Protein AF-A0A382EN05-F1 (afdb_monomer)

Structure (mmCIF, N/CA/C/O backbone):
data_AF-A0A382EN05-F1
#
_entry.id   AF-A0A382EN05-F1
#
loop_
_atom_site.group_PDB
_atom_site.id
_atom_site.type_symbol
_atom_site.label_atom_id
_atom_site.label_alt_id
_atom_site.label_comp_id
_atom_site.label_asym_id
_atom_site.label_entity_id
_atom_site.label_seq_id
_atom_site.pdbx_PDB_ins_code
_atom_site.Cartn_x
_atom_site.Cartn_y
_atom_site.Cartn_z
_atom_site.occupancy
_atom_site.B_iso_or_equiv
_atom_site.auth_seq_id
_atom_site.auth_comp_id
_atom_site.auth_asym_id
_atom_site.auth_atom_id
_atom_site.pdbx_PDB_model_num
ATOM 1 N N . MET A 1 1 ? 8.528 31.570 -2.174 1.00 37.66 1 MET A N 1
ATOM 2 C CA . MET A 1 1 ? 7.379 30.778 -1.674 1.00 37.66 1 MET A CA 1
ATOM 3 C C . MET A 1 1 ? 7.428 29.333 -2.194 1.00 37.66 1 MET A C 1
ATOM 5 O O . MET A 1 1 ? 6.525 28.909 -2.893 1.00 37.66 1 MET A O 1
ATOM 9 N N . LYS A 1 2 ? 8.495 28.571 -1.909 1.00 38.25 2 LYS A N 1
ATOM 10 C CA . LYS A 1 2 ? 8.615 27.154 -2.336 1.00 38.25 2 LYS A CA 1
ATOM 11 C C . LYS A 1 2 ? 9.137 26.212 -1.243 1.00 38.25 2 LYS A C 1
ATOM 13 O O . LYS A 1 2 ? 9.154 25.011 -1.446 1.00 38.25 2 LYS A O 1
ATOM 18 N N . ILE A 1 3 ? 9.521 26.753 -0.084 1.00 41.62 3 ILE A N 1
ATOM 19 C CA . ILE A 1 3 ? 10.138 25.995 1.019 1.00 41.62 3 ILE A CA 1
ATOM 20 C C . ILE A 1 3 ? 9.084 25.521 2.043 1.00 41.62 3 ILE A C 1
ATOM 22 O O . ILE A 1 3 ? 9.348 24.608 2.815 1.00 41.62 3 ILE A O 1
ATOM 26 N N . LEU A 1 4 ? 7.862 26.074 2.017 1.00 33.34 4 LEU A N 1
ATOM 27 C CA . LEU A 1 4 ? 6.802 25.685 2.958 1.00 33.34 4 LEU A CA 1
ATOM 28 C C . LEU A 1 4 ? 6.141 24.334 2.618 1.00 33.34 4 LEU A C 1
ATOM 30 O O . LEU A 1 4 ? 5.735 23.618 3.525 1.00 33.34 4 LEU A O 1
ATOM 34 N N . TYR A 1 5 ? 6.068 23.956 1.336 1.00 38.28 5 TYR A N 1
ATOM 35 C CA . TYR A 1 5 ? 5.410 22.707 0.922 1.00 38.28 5 TYR A CA 1
ATOM 36 C C . TYR A 1 5 ? 6.234 21.456 1.251 1.00 38.28 5 TYR A C 1
ATOM 38 O O . TYR A 1 5 ? 5.671 20.407 1.553 1.00 38.28 5 TYR A O 1
ATOM 46 N N . THR A 1 6 ? 7.564 21.564 1.269 1.00 36.28 6 THR A N 1
ATOM 47 C CA . THR A 1 6 ? 8.449 20.424 1.542 1.00 36.28 6 THR A CA 1
ATOM 48 C C . THR A 1 6 ? 8.413 19.995 3.010 1.00 36.28 6 THR A C 1
ATOM 50 O O . THR A 1 6 ? 8.592 18.819 3.306 1.00 36.28 6 THR A O 1
ATOM 53 N N . PHE A 1 7 ? 8.123 20.920 3.933 1.00 33.69 7 PHE A N 1
ATOM 54 C CA . PHE A 1 7 ? 7.970 20.597 5.356 1.00 33.69 7 PHE A CA 1
ATOM 55 C C . PHE A 1 7 ? 6.603 19.979 5.686 1.00 33.69 7 PHE A C 1
ATOM 57 O O . PHE A 1 7 ? 6.514 19.155 6.591 1.00 33.69 7 PHE A O 1
ATOM 64 N N . PHE A 1 8 ? 5.551 20.315 4.930 1.00 35.75 8 PHE A N 1
ATOM 65 C CA . PHE A 1 8 ? 4.205 19.778 5.159 1.00 35.75 8 PHE A CA 1
ATOM 66 C C . PHE A 1 8 ? 4.099 18.296 4.752 1.00 35.75 8 PHE A C 1
ATOM 68 O O . PHE A 1 8 ? 3.498 17.498 5.468 1.00 35.75 8 PHE A O 1
ATOM 75 N N . CYS A 1 9 ? 4.790 17.885 3.681 1.00 38.66 9 CYS A N 1
ATOM 76 C CA . CYS A 1 9 ? 4.856 16.476 3.268 1.00 38.66 9 CYS A CA 1
ATOM 77 C C . CYS A 1 9 ? 5.654 15.578 4.231 1.00 38.66 9 CYS A C 1
ATOM 79 O O . CYS A 1 9 ? 5.397 14.379 4.285 1.00 38.66 9 CYS A O 1
ATOM 81 N N . LEU A 1 10 ? 6.599 16.135 4.999 1.00 35.94 10 LEU A N 1
ATOM 82 C CA . LEU A 1 10 ? 7.401 15.383 5.976 1.00 35.94 10 LEU A CA 1
ATOM 83 C C . LEU A 1 10 ? 6.684 15.169 7.322 1.00 35.94 10 LEU A C 1
ATOM 85 O O . LEU A 1 10 ? 7.105 14.315 8.097 1.00 35.94 10 LEU A O 1
A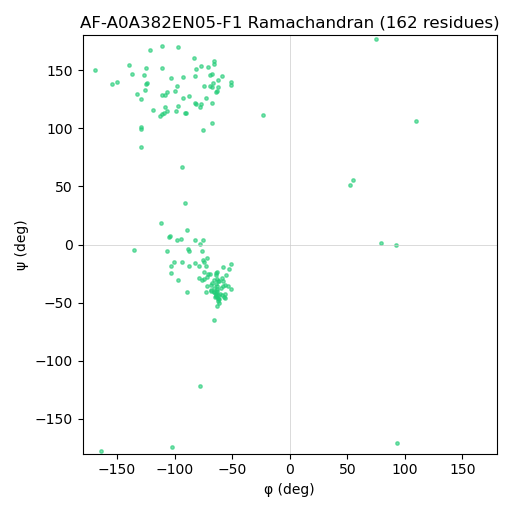TOM 89 N N . LEU A 1 11 ? 5.613 15.920 7.606 1.00 41.81 11 LEU A N 1
ATOM 90 C CA . LEU A 1 11 ? 4.888 15.867 8.884 1.00 41.81 11 LEU A CA 1
ATOM 91 C C . LEU A 1 11 ? 3.560 15.102 8.819 1.00 41.81 11 LEU A C 1
ATOM 93 O O . LEU A 1 11 ? 3.112 14.576 9.840 1.00 41.81 11 LEU A O 1
ATOM 97 N N . LEU A 1 12 ? 2.942 15.007 7.638 1.00 42.91 12 LEU A N 1
ATOM 98 C CA . LEU A 1 12 ? 1.607 14.419 7.484 1.00 42.91 12 LEU A CA 1
ATOM 99 C C . LEU A 1 12 ? 1.537 12.930 7.850 1.00 42.91 12 LEU A C 1
ATOM 101 O O . LEU A 1 12 ? 0.483 12.462 8.260 1.00 42.91 12 LEU A O 1
ATOM 105 N N . VAL A 1 13 ? 2.653 12.199 7.778 1.00 45.72 13 VAL A N 1
ATOM 106 C CA . VAL A 1 13 ? 2.658 10.737 7.957 1.00 45.72 13 VAL A CA 1
ATOM 107 C C . VAL A 1 13 ? 3.211 10.272 9.310 1.00 45.72 13 VAL A C 1
ATOM 109 O O . VAL A 1 13 ? 3.342 9.082 9.570 1.00 45.72 13 VAL A O 1
ATOM 112 N N . SER A 1 14 ? 3.490 11.217 10.210 1.00 40.81 14 SER A N 1
ATOM 113 C CA . SER A 1 14 ? 3.856 10.930 11.604 1.00 40.81 14 SER A CA 1
ATOM 114 C C . SER A 1 14 ? 2.636 10.823 12.535 1.00 40.81 14 SER A C 1
ATOM 116 O O . SER A 1 14 ? 2.814 10.555 13.718 1.00 40.81 14 SER A O 1
ATOM 118 N N . HIS A 1 15 ? 1.414 11.068 12.039 1.00 45.06 15 HIS A N 1
ATOM 119 C CA . HIS A 1 15 ? 0.233 11.317 12.884 1.00 45.06 15 HIS A CA 1
ATOM 120 C C . HIS A 1 15 ? -0.713 10.122 13.070 1.00 45.06 15 HIS A C 1
ATOM 122 O O . HIS A 1 15 ? -1.485 10.138 14.021 1.00 45.06 15 HIS A O 1
ATOM 128 N N . PHE A 1 16 ? -0.618 9.054 12.267 1.00 50.88 16 PHE A N 1
ATOM 129 C CA . PHE A 1 16 ? -1.350 7.808 12.566 1.00 50.88 16 PHE A CA 1
ATOM 130 C C . PHE A 1 16 ? -0.893 7.170 13.884 1.00 50.88 16 PHE A C 1
ATOM 132 O O . PHE A 1 16 ? -1.646 6.450 14.524 1.00 50.88 16 PHE A O 1
ATOM 139 N N . ALA A 1 17 ? 0.333 7.484 14.316 1.00 42.12 17 ALA A N 1
ATOM 140 C CA . ALA A 1 17 ? 0.917 7.004 15.562 1.00 42.12 17 ALA A CA 1
ATOM 141 C C . ALA A 1 17 ? 0.418 7.747 16.817 1.00 42.12 17 ALA A C 1
ATOM 143 O O . ALA A 1 17 ? 0.851 7.416 17.919 1.00 42.12 17 ALA A O 1
ATOM 144 N N . GLN A 1 18 ? -0.480 8.734 16.688 1.00 46.03 18 GLN A N 1
ATOM 145 C CA . GLN A 1 18 ? -1.185 9.297 17.841 1.00 46.03 18 GLN A CA 1
ATOM 146 C C . GLN A 1 18 ? -2.528 8.575 18.018 1.00 46.03 18 GLN A C 1
ATOM 148 O O . GLN A 1 18 ? -3.600 9.143 17.795 1.00 46.03 18 GLN A O 1
ATOM 153 N N . ALA A 1 19 ? -2.394 7.291 18.375 1.00 49.19 19 ALA A N 1
ATOM 154 C CA . ALA A 1 19 ? -3.421 6.326 18.762 1.00 49.19 19 ALA A CA 1
ATOM 155 C C . ALA A 1 19 ? -4.704 6.989 19.296 1.00 49.19 19 ALA A C 1
ATOM 157 O O . ALA A 1 19 ? -4.700 7.624 20.355 1.00 49.19 19 ALA A O 1
ATOM 158 N N . GLY A 1 20 ? -5.791 6.869 18.530 1.00 52.97 20 GLY A N 1
ATOM 159 C CA . GLY A 1 20 ? -7.143 7.254 18.945 1.00 52.97 20 GLY A CA 1
ATOM 160 C C . GLY A 1 20 ? -7.604 8.675 18.606 1.00 52.97 20 GLY A C 1
ATOM 161 O O . GLY A 1 20 ? -8.744 9.020 18.921 1.00 52.97 20 GLY A O 1
ATOM 162 N N . THR A 1 21 ? -6.782 9.508 17.956 1.00 63.00 21 THR A N 1
ATOM 163 C CA . THR A 1 21 ? -7.237 10.831 17.486 1.00 63.00 21 THR A CA 1
ATOM 164 C C . THR A 1 21 ? -7.632 10.766 16.012 1.00 63.00 21 THR A C 1
ATOM 166 O O . THR A 1 21 ? -6.769 10.465 15.187 1.00 63.00 21 THR A O 1
ATOM 169 N N . PRO A 1 22 ? -8.895 11.058 15.645 1.00 77.19 22 PRO A N 1
ATOM 170 C CA . PRO A 1 22 ? -9.278 11.090 14.244 1.00 77.19 22 PRO A CA 1
ATOM 171 C C . PRO A 1 22 ? -8.497 12.182 13.507 1.00 77.19 22 PRO A C 1
ATOM 173 O O . PRO A 1 22 ? -8.266 13.273 14.037 1.00 77.19 22 PRO A O 1
ATOM 176 N N . LEU A 1 23 ? -8.106 11.877 12.274 1.00 82.06 23 LEU A N 1
ATOM 177 C CA . LEU A 1 23 ? -7.580 12.829 11.312 1.00 82.06 23 LEU A CA 1
ATOM 178 C C . LEU A 1 23 ? -8.518 14.035 11.196 1.00 82.06 23 LEU A C 1
ATOM 180 O O . LEU A 1 23 ? -9.743 13.912 11.166 1.00 82.06 23 LEU A O 1
ATOM 184 N N . SER A 1 24 ? -7.935 15.225 11.094 1.00 87.12 24 SER A N 1
ATOM 185 C CA . SER A 1 24 ? -8.692 16.402 10.689 1.00 87.12 24 SER A CA 1
ATOM 186 C C . SER A 1 24 ? -9.164 16.251 9.234 1.00 87.12 24 SER A C 1
ATOM 188 O O . SER A 1 24 ? -8.519 15.548 8.450 1.00 87.12 24 SER A O 1
ATOM 190 N N . PRO A 1 25 ? -10.221 16.965 8.807 1.00 88.88 25 PRO A N 1
ATOM 191 C CA . PRO A 1 25 ? -10.676 16.919 7.416 1.00 88.88 25 PRO A CA 1
ATOM 192 C C . PRO A 1 25 ? -9.569 17.228 6.393 1.00 88.88 25 PRO A C 1
ATOM 194 O O . PRO A 1 25 ? -9.516 16.627 5.323 1.00 88.88 25 PRO A O 1
ATOM 197 N N . GLU A 1 26 ? -8.647 18.138 6.723 1.00 88.00 26 GLU A N 1
ATOM 198 C CA . GLU A 1 26 ? -7.498 18.455 5.865 1.00 88.00 26 GLU A CA 1
ATOM 199 C C . GLU A 1 26 ? -6.505 17.288 5.775 1.00 88.00 26 GLU A C 1
ATOM 201 O O . GLU A 1 26 ? -5.973 17.011 4.699 1.00 88.00 26 GLU A O 1
ATOM 206 N N . GLN A 1 27 ? -6.275 16.585 6.888 1.00 87.50 27 GLN A N 1
ATOM 207 C CA . GLN A 1 27 ? -5.417 15.402 6.923 1.00 87.50 27 GLN A CA 1
ATOM 208 C C . GLN A 1 27 ? -6.038 14.235 6.151 1.00 87.50 27 GLN A C 1
ATOM 210 O O . GLN A 1 27 ? -5.317 13.560 5.421 1.00 87.50 27 GLN A O 1
ATOM 215 N N . GLU A 1 28 ? -7.353 14.024 6.244 1.00 89.94 28 GLU A N 1
ATOM 216 C CA . GLU A 1 28 ? -8.049 12.994 5.462 1.00 89.94 28 GLU A CA 1
ATOM 217 C C . GLU A 1 28 ? -7.949 13.254 3.958 1.00 89.94 28 GLU A C 1
ATOM 219 O O . GLU A 1 28 ? -7.627 12.348 3.191 1.00 89.94 28 GLU A O 1
ATOM 224 N N . VAL A 1 29 ? -8.174 14.498 3.523 1.00 90.81 29 VAL A N 1
ATOM 225 C CA . VAL A 1 29 ? -8.034 14.873 2.109 1.00 90.81 29 VAL A CA 1
ATOM 226 C C . VAL A 1 29 ? -6.600 14.653 1.633 1.00 90.81 29 VAL A C 1
ATOM 228 O O . VAL A 1 29 ? -6.392 14.049 0.581 1.00 90.81 29 VAL A O 1
ATOM 231 N N . ALA A 1 30 ? -5.608 15.097 2.409 1.00 89.06 30 ALA A N 1
ATOM 232 C CA . ALA A 1 30 ? -4.201 14.909 2.067 1.00 89.06 30 ALA A CA 1
ATOM 233 C C . ALA A 1 30 ? -3.810 13.424 2.017 1.00 89.06 30 ALA A C 1
ATOM 235 O O . ALA A 1 30 ? -3.048 13.013 1.140 1.00 89.06 30 ALA A O 1
ATOM 236 N N . TYR A 1 31 ? -4.350 12.614 2.929 1.00 90.38 31 TYR A N 1
ATOM 237 C CA . TYR A 1 31 ? -4.148 11.174 2.936 1.00 90.38 31 TYR A CA 1
ATOM 238 C C . TYR A 1 31 ? -4.718 10.525 1.676 1.00 90.38 31 TYR A C 1
ATOM 240 O O . TYR A 1 31 ? -3.985 9.852 0.954 1.00 90.38 31 TYR A O 1
ATOM 248 N N . LYS A 1 32 ? -5.987 10.792 1.357 1.00 90.88 32 LYS A N 1
ATOM 249 C CA . LYS A 1 32 ? -6.663 10.240 0.175 1.00 90.88 32 LYS A CA 1
ATOM 250 C C . LYS A 1 32 ? -5.939 10.615 -1.117 1.00 90.88 32 LYS A C 1
ATOM 252 O O . LYS A 1 32 ? -5.662 9.742 -1.927 1.00 90.88 32 LYS A O 1
ATOM 257 N N . GLN A 1 33 ? -5.507 11.871 -1.246 1.00 90.81 33 GLN A N 1
ATOM 258 C CA . GLN A 1 33 ? -4.671 12.313 -2.369 1.00 90.81 33 GLN A CA 1
ATOM 259 C C . GLN A 1 33 ? -3.318 11.589 -2.435 1.00 90.81 33 GLN A C 1
ATOM 261 O O . GLN A 1 33 ? -2.755 11.409 -3.512 1.00 90.81 33 GLN A O 1
ATOM 266 N N . SER A 1 34 ? -2.754 11.183 -1.293 1.00 88.25 34 SER A N 1
ATOM 267 C CA . SER A 1 34 ? -1.500 10.423 -1.271 1.00 88.25 34 SER A CA 1
ATOM 268 C C . SER A 1 34 ? -1.658 8.994 -1.792 1.00 88.25 34 SER A C 1
ATOM 270 O O . SER A 1 34 ? -0.689 8.436 -2.304 1.00 88.25 34 SER A O 1
ATOM 272 N N . LEU A 1 35 ? -2.865 8.428 -1.713 1.00 92.06 35 LEU A N 1
ATOM 273 C CA . LEU A 1 35 ? -3.169 7.110 -2.264 1.00 92.06 35 LEU A CA 1
ATOM 274 C C . LEU A 1 35 ? -3.282 7.119 -3.796 1.00 92.06 35 LEU A C 1
ATOM 276 O O . LEU A 1 35 ? -3.203 6.060 -4.405 1.00 92.06 35 LEU A O 1
ATOM 280 N N . ASP A 1 36 ? -3.405 8.295 -4.420 1.00 91.38 36 ASP A N 1
ATOM 281 C CA . ASP A 1 36 ? -3.408 8.454 -5.883 1.00 91.38 36 ASP A CA 1
ATOM 282 C C . ASP A 1 36 ? -1.985 8.494 -6.478 1.00 91.38 36 ASP A C 1
ATOM 284 O O . ASP A 1 36 ? -1.792 8.726 -7.674 1.00 91.38 36 ASP A O 1
ATOM 288 N N . ARG A 1 37 ? -0.948 8.303 -5.649 1.00 90.69 37 ARG A N 1
ATOM 289 C CA . ARG A 1 37 ? 0.440 8.239 -6.119 1.00 90.69 37 ARG A CA 1
ATOM 290 C C . ARG A 1 37 ? 0.647 6.991 -6.986 1.00 90.69 37 ARG A C 1
ATOM 292 O O . ARG A 1 37 ? 0.254 5.907 -6.558 1.00 90.69 37 ARG A O 1
ATOM 299 N N . PRO A 1 38 ? 1.387 7.089 -8.110 1.00 92.94 38 PRO A N 1
ATOM 300 C CA . PRO A 1 38 ? 1.690 5.936 -8.963 1.00 92.94 38 PRO A CA 1
ATOM 301 C C . PRO A 1 38 ? 2.272 4.742 -8.199 1.00 92.94 38 PRO A C 1
ATOM 303 O O . PRO A 1 38 ? 1.880 3.612 -8.446 1.00 92.94 38 PRO A O 1
ATOM 306 N N . ALA A 1 39 ? 3.137 4.997 -7.211 1.00 93.44 39 ALA A N 1
ATOM 307 C CA . ALA A 1 39 ? 3.715 3.953 -6.369 1.00 93.44 39 ALA A CA 1
ATOM 308 C C . ALA A 1 39 ? 2.663 3.104 -5.634 1.00 93.44 39 ALA A C 1
ATOM 310 O O . ALA A 1 39 ? 2.868 1.908 -5.477 1.00 93.44 39 ALA A O 1
ATOM 311 N N . ILE A 1 40 ? 1.545 3.693 -5.196 1.00 94.94 40 ILE A N 1
ATOM 312 C CA . ILE A 1 40 ? 0.489 2.960 -4.485 1.00 94.94 40 ILE A CA 1
ATOM 313 C C . ILE A 1 40 ? -0.293 2.062 -5.441 1.00 94.94 40 ILE A C 1
ATOM 315 O O . ILE A 1 40 ? -0.537 0.903 -5.112 1.00 94.94 40 ILE A O 1
ATOM 319 N N . ASN A 1 41 ? -0.598 2.552 -6.644 1.00 92.94 41 ASN A N 1
ATOM 320 C CA . ASN A 1 41 ? -1.219 1.728 -7.682 1.00 92.94 41 ASN A CA 1
ATOM 321 C C . ASN A 1 41 ? -0.305 0.567 -8.079 1.00 92.94 41 ASN A C 1
ATOM 323 O O . ASN A 1 41 ? -0.757 -0.568 -8.125 1.00 92.94 41 ASN A O 1
ATOM 327 N N . THR A 1 42 ? 0.993 0.819 -8.253 1.00 93.19 42 THR A N 1
ATOM 328 C CA . THR A 1 42 ? 1.964 -0.239 -8.552 1.00 93.19 42 THR A CA 1
ATOM 329 C C . THR A 1 42 ? 2.073 -1.263 -7.425 1.00 93.19 42 THR A C 1
ATOM 331 O O . THR A 1 42 ? 2.222 -2.442 -7.710 1.00 93.19 42 THR A O 1
ATOM 334 N N . ILE A 1 43 ? 1.964 -0.863 -6.152 1.00 94.31 43 ILE A N 1
ATOM 335 C CA . ILE A 1 43 ? 1.891 -1.825 -5.040 1.00 94.31 43 ILE A CA 1
ATOM 336 C C . ILE A 1 43 ? 0.645 -2.703 -5.164 1.00 94.31 43 ILE A C 1
ATOM 338 O O . ILE A 1 43 ? 0.755 -3.917 -5.022 1.00 94.31 43 ILE A O 1
ATOM 342 N N . ARG A 1 44 ? -0.524 -2.109 -5.432 1.00 94.12 44 ARG A N 1
ATOM 343 C CA . ARG A 1 44 ? -1.779 -2.854 -5.588 1.00 94.12 44 ARG A CA 1
ATOM 344 C C . ARG A 1 44 ? -1.709 -3.839 -6.753 1.00 94.12 44 ARG A C 1
ATOM 346 O O . ARG A 1 44 ? -1.961 -5.019 -6.545 1.00 94.12 44 ARG A O 1
ATOM 353 N N . GLU A 1 45 ? -1.285 -3.373 -7.927 1.00 91.44 45 GLU A N 1
ATOM 354 C CA . GLU A 1 45 ? -1.079 -4.202 -9.122 1.00 91.44 45 GLU A CA 1
ATOM 355 C C . GLU A 1 45 ? -0.099 -5.347 -8.845 1.00 91.44 45 GLU A C 1
ATOM 357 O O . GLU A 1 45 ? -0.355 -6.486 -9.222 1.00 91.44 45 GLU A O 1
ATOM 362 N N . TYR A 1 46 ? 0.992 -5.064 -8.128 1.00 90.88 46 TYR A N 1
ATOM 363 C CA . TYR A 1 46 ? 1.977 -6.072 -7.750 1.00 90.88 46 TYR A CA 1
ATOM 364 C C . TYR A 1 46 ? 1.387 -7.141 -6.821 1.00 90.88 46 TYR A C 1
ATOM 366 O O . TYR A 1 46 ? 1.640 -8.328 -7.003 1.00 90.88 46 TYR A O 1
ATOM 374 N N . ILE A 1 47 ? 0.609 -6.740 -5.810 1.00 91.50 47 ILE A N 1
ATOM 375 C CA . ILE A 1 47 ? -0.052 -7.680 -4.893 1.00 91.50 47 ILE A CA 1
ATOM 376 C C . ILE A 1 47 ? -1.105 -8.505 -5.645 1.00 91.50 47 ILE A C 1
ATOM 378 O O . ILE A 1 47 ? -1.207 -9.706 -5.407 1.00 91.50 47 ILE A O 1
ATOM 382 N N . ASP A 1 48 ? -1.870 -7.891 -6.549 1.00 90.81 48 ASP A N 1
ATOM 383 C CA . ASP A 1 48 ? -2.889 -8.589 -7.338 1.00 90.81 48 ASP A CA 1
ATOM 384 C C . ASP A 1 48 ? -2.262 -9.627 -8.267 1.00 90.81 48 ASP A C 1
ATOM 386 O O . ASP A 1 48 ? -2.713 -10.771 -8.293 1.00 90.81 48 ASP A O 1
ATOM 390 N N . ASP A 1 49 ? -1.176 -9.267 -8.957 1.00 88.62 49 ASP A N 1
ATOM 391 C CA . ASP A 1 49 ? -0.414 -10.214 -9.769 1.00 88.62 49 ASP A CA 1
ATOM 392 C C . ASP A 1 49 ? 0.157 -11.354 -8.919 1.00 88.62 49 ASP A C 1
ATOM 394 O O . ASP A 1 49 ? 0.025 -12.524 -9.267 1.00 88.62 49 ASP A O 1
ATOM 398 N N . CYS A 1 50 ? 0.685 -11.032 -7.738 1.00 88.25 50 CYS A N 1
ATOM 399 C CA . CYS A 1 50 ? 1.177 -12.024 -6.790 1.00 88.25 50 CYS A CA 1
ATOM 400 C C . CYS A 1 50 ? 0.144 -13.062 -6.348 1.00 88.25 50 CYS A C 1
ATOM 402 O O . CYS A 1 50 ? 0.507 -14.179 -5.972 1.00 88.25 50 CYS A O 1
ATOM 404 N N . LEU A 1 51 ? -1.124 -12.662 -6.299 1.00 88.25 51 LEU A N 1
ATOM 405 C CA . LEU A 1 51 ? -2.232 -13.505 -5.875 1.00 88.25 51 LEU A CA 1
ATOM 406 C C . LEU A 1 51 ? -2.827 -14.321 -7.033 1.00 88.25 51 LEU A C 1
ATOM 408 O O . LEU A 1 51 ? -3.682 -15.168 -6.768 1.00 88.25 51 LEU A O 1
ATOM 412 N N . ASN A 1 52 ? -2.380 -14.107 -8.277 1.00 84.81 52 ASN A N 1
ATOM 413 C CA . ASN A 1 52 ? -2.764 -14.932 -9.419 1.00 84.81 52 ASN A CA 1
ATOM 414 C C . ASN A 1 52 ? -2.122 -16.327 -9.349 1.00 84.81 52 ASN A C 1
ATOM 416 O O . ASN A 1 52 ? -1.034 -16.514 -8.807 1.00 84.81 52 ASN A O 1
ATOM 420 N N . ASP A 1 53 ? -2.792 -17.316 -9.951 1.00 69.75 53 ASP A N 1
ATOM 421 C CA . ASP A 1 53 ? -2.305 -18.703 -10.015 1.00 69.75 53 ASP A CA 1
ATOM 422 C C . ASP A 1 53 ? -0.989 -18.832 -10.812 1.00 69.75 53 ASP A C 1
ATOM 424 O O . ASP A 1 53 ? -0.166 -19.705 -10.530 1.00 69.75 53 ASP A O 1
ATOM 428 N N . GLU A 1 54 ? -0.781 -17.945 -11.790 1.00 75.81 54 GLU A N 1
ATOM 429 C CA . GLU A 1 54 ? 0.433 -17.829 -12.605 1.00 75.81 54 GLU A CA 1
ATOM 430 C C . GLU A 1 54 ? 0.907 -16.361 -12.585 1.00 75.81 54 GLU A C 1
ATOM 432 O O . GLU A 1 54 ? 0.540 -15.601 -13.481 1.00 75.81 54 GLU A O 1
ATOM 437 N N . PRO A 1 55 ? 1.665 -15.928 -11.557 1.00 71.31 55 PRO A N 1
ATOM 438 C CA . PRO A 1 55 ? 2.109 -14.539 -11.446 1.00 71.31 55 PRO A CA 1
ATOM 439 C C . PRO A 1 55 ? 3.046 -14.181 -12.605 1.00 71.31 55 PRO A C 1
ATOM 441 O O . PRO A 1 55 ? 4.005 -14.909 -12.888 1.00 71.31 55 PRO A O 1
ATOM 444 N N . GLU A 1 56 ? 2.789 -13.056 -13.273 1.00 73.38 56 GLU A N 1
ATOM 445 C CA . GLU A 1 56 ? 3.656 -12.554 -14.344 1.00 73.38 56 GLU A CA 1
ATOM 446 C C . GLU A 1 56 ? 4.946 -11.940 -13.777 1.00 73.38 56 GLU A C 1
ATOM 448 O O . GLU A 1 56 ? 5.979 -11.880 -14.456 1.00 73.38 56 GLU A O 1
ATOM 453 N N . ILE A 1 57 ? 4.908 -11.505 -12.515 1.00 73.50 57 ILE A N 1
ATOM 454 C CA . ILE A 1 57 ? 6.004 -10.838 -11.829 1.00 73.50 57 ILE A CA 1
ATOM 455 C C . ILE A 1 57 ? 6.765 -11.818 -10.923 1.00 73.50 57 ILE A C 1
ATOM 457 O O . ILE A 1 57 ? 6.207 -12.568 -10.125 1.00 73.50 57 ILE A O 1
ATOM 461 N N . GLY A 1 58 ? 8.098 -11.790 -11.042 1.00 74.75 58 GLY A N 1
ATOM 462 C CA . GLY A 1 58 ? 9.022 -12.594 -10.237 1.00 74.75 58 GLY A CA 1
ATOM 463 C C . GLY A 1 58 ? 9.243 -12.038 -8.824 1.00 74.75 58 GLY A C 1
ATOM 464 O O . GLY A 1 58 ? 8.319 -11.896 -8.037 1.00 74.75 58 GLY A O 1
ATOM 465 N N . TYR A 1 59 ? 10.489 -11.738 -8.462 1.00 72.50 59 TYR A N 1
ATOM 466 C CA . TYR A 1 59 ? 10.853 -11.230 -7.131 1.00 72.50 59 TYR A CA 1
ATOM 467 C C . TYR A 1 59 ? 10.335 -9.793 -6.890 1.00 72.50 59 TYR A C 1
ATOM 469 O O . TYR A 1 59 ? 10.338 -9.003 -7.840 1.00 72.50 59 TYR A O 1
ATOM 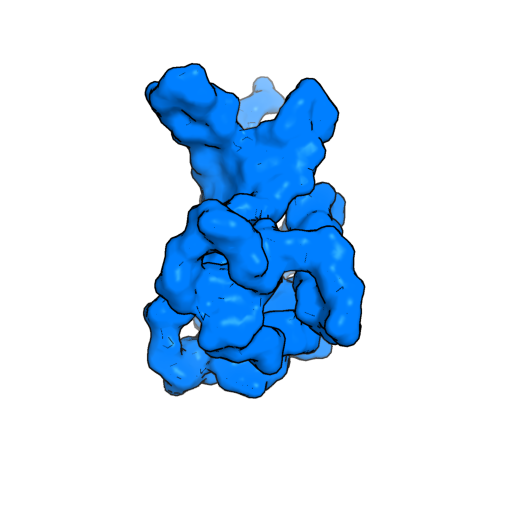477 N N . PRO A 1 60 ? 9.939 -9.399 -5.656 1.00 78.56 60 PRO A N 1
ATOM 478 C CA . PRO A 1 60 ? 9.834 -10.183 -4.411 1.00 78.56 60 PRO A CA 1
ATOM 479 C C . PRO A 1 60 ? 8.647 -11.159 -4.277 1.00 78.56 60 PRO A C 1
ATOM 481 O O . PRO A 1 60 ? 8.515 -11.769 -3.218 1.00 78.56 60 PRO A O 1
ATOM 484 N N . CYS A 1 61 ? 7.790 -11.337 -5.283 1.00 83.50 61 CYS A N 1
ATOM 485 C CA . CYS A 1 61 ? 6.658 -12.257 -5.211 1.00 83.50 61 CYS A CA 1
ATOM 486 C C . CYS A 1 61 ? 7.094 -13.719 -5.102 1.00 83.50 61 CYS A C 1
ATOM 488 O O . CYS A 1 61 ? 6.873 -14.378 -4.083 1.00 83.50 61 CYS A O 1
ATOM 490 N N . GLY A 1 62 ? 7.748 -14.198 -6.158 1.00 78.88 62 GLY A N 1
ATOM 491 C CA . GLY A 1 62 ? 8.313 -15.533 -6.263 1.00 78.88 62 GLY A CA 1
ATOM 492 C C . GLY A 1 62 ? 9.835 -15.522 -6.262 1.00 78.88 62 GLY A C 1
ATOM 493 O O . GLY A 1 62 ? 10.486 -14.478 -6.354 1.00 78.88 62 GLY A O 1
ATOM 494 N N . VAL A 1 63 ? 10.411 -16.715 -6.160 1.00 76.06 63 VAL A N 1
ATOM 495 C CA . VAL A 1 63 ? 11.862 -16.913 -6.186 1.00 76.06 63 VAL A CA 1
ATOM 496 C C . VAL A 1 63 ? 12.366 -16.801 -7.628 1.00 76.06 63 VAL A C 1
ATOM 498 O O . VAL A 1 63 ? 11.971 -17.568 -8.503 1.00 76.06 63 VAL A O 1
ATOM 501 N N . THR A 1 64 ? 13.268 -15.857 -7.877 1.00 73.75 64 THR A N 1
ATOM 502 C CA . THR A 1 64 ? 14.071 -15.770 -9.108 1.00 73.75 64 THR A CA 1
ATOM 503 C C . THR A 1 64 ? 15.452 -16.393 -8.895 1.00 73.75 64 THR A C 1
ATOM 505 O O . THR A 1 64 ? 15.847 -16.679 -7.766 1.00 73.75 64 THR A O 1
ATOM 508 N N . ALA A 1 65 ? 16.221 -16.582 -9.974 1.00 71.44 65 ALA A N 1
ATOM 509 C CA . ALA A 1 65 ? 17.566 -17.170 -9.911 1.00 71.44 65 ALA A CA 1
ATOM 510 C C . ALA A 1 65 ? 18.531 -16.438 -8.952 1.00 71.44 65 ALA A C 1
ATOM 512 O O . ALA A 1 65 ? 19.439 -17.067 -8.415 1.00 71.44 65 ALA A O 1
ATOM 513 N N . ASP A 1 66 ? 18.301 -15.144 -8.717 1.00 70.50 66 ASP A N 1
ATOM 514 C CA . ASP A 1 66 ? 19.137 -14.278 -7.877 1.00 70.50 66 ASP A CA 1
ATOM 515 C C . ASP A 1 66 ? 18.523 -13.994 -6.492 1.00 70.50 66 ASP A C 1
ATOM 517 O O . ASP A 1 66 ? 19.026 -13.154 -5.747 1.00 70.50 66 ASP A O 1
ATOM 521 N N . SER A 1 67 ? 17.413 -14.648 -6.140 1.00 70.44 67 SER A N 1
ATOM 522 C CA . SER A 1 67 ? 16.714 -14.390 -4.877 1.00 70.44 67 SER A CA 1
ATOM 523 C C . SER A 1 67 ? 17.452 -14.978 -3.673 1.00 70.44 67 SER A C 1
ATOM 525 O O . SER A 1 67 ? 17.887 -16.131 -3.688 1.00 70.44 67 SER A O 1
ATOM 527 N N . GLU A 1 68 ? 17.534 -14.207 -2.587 1.00 75.00 68 GLU A N 1
ATOM 528 C CA . GLU A 1 68 ? 17.938 -14.737 -1.284 1.00 75.00 68 GLU A CA 1
ATOM 529 C C . GLU A 1 68 ? 16.860 -15.695 -0.751 1.00 75.00 68 GLU A C 1
ATOM 531 O O . GLU A 1 68 ? 15.663 -15.410 -0.820 1.00 75.00 68 GLU A O 1
ATOM 536 N N . HIS A 1 69 ? 17.277 -16.843 -0.213 1.00 72.50 69 HIS A N 1
ATOM 537 C CA . HIS A 1 69 ? 16.342 -17.847 0.297 1.00 72.50 69 HIS A CA 1
ATOM 538 C C . HIS A 1 69 ? 15.526 -17.311 1.479 1.00 72.50 69 HIS A C 1
ATOM 540 O O . HIS A 1 69 ? 16.083 -16.756 2.428 1.00 72.50 69 HIS A O 1
ATOM 546 N N . GLY A 1 70 ? 14.209 -17.517 1.438 1.00 71.38 70 GLY A N 1
ATOM 547 C CA . GLY A 1 70 ? 13.271 -17.044 2.455 1.00 71.38 70 GLY A CA 1
ATOM 548 C C . GLY A 1 70 ? 12.905 -15.561 2.337 1.00 71.38 70 GLY A C 1
ATOM 549 O O . GLY A 1 70 ? 12.147 -15.064 3.171 1.00 71.38 70 GLY A O 1
ATOM 550 N N . ALA A 1 71 ? 13.423 -14.848 1.332 1.00 74.75 71 ALA A N 1
ATOM 551 C CA . ALA A 1 71 ? 13.154 -13.426 1.140 1.00 74.75 71 ALA A CA 1
ATOM 552 C C . ALA A 1 71 ? 11.896 -13.156 0.299 1.00 74.75 71 ALA A C 1
ATOM 554 O O . ALA A 1 71 ? 11.353 -12.054 0.377 1.00 74.75 71 ALA A O 1
ATOM 555 N N . SER A 1 72 ? 11.402 -14.136 -0.467 1.00 82.38 72 SER A N 1
ATOM 556 C CA . SER A 1 72 ? 10.198 -13.954 -1.289 1.00 82.38 72 SER A CA 1
ATOM 557 C C . SER A 1 72 ? 8.904 -14.020 -0.468 1.00 82.38 72 SER A C 1
ATOM 559 O O . SER A 1 72 ? 8.829 -14.681 0.572 1.00 82.38 72 SER A O 1
ATOM 561 N N . ILE A 1 73 ? 7.852 -13.358 -0.949 1.00 83.25 73 ILE A N 1
ATOM 562 C CA . ILE A 1 73 ? 6.525 -13.383 -0.321 1.00 83.25 73 ILE A CA 1
ATOM 563 C C . ILE A 1 73 ? 5.953 -14.807 -0.333 1.00 83.25 73 ILE A C 1
ATOM 565 O O . ILE A 1 73 ? 5.386 -15.246 0.669 1.00 83.25 73 ILE A O 1
ATOM 569 N N . GLN A 1 74 ? 6.143 -15.554 -1.425 1.00 82.12 74 GLN A N 1
ATOM 570 C CA . GLN A 1 74 ? 5.719 -16.954 -1.528 1.00 82.12 74 GLN A CA 1
ATOM 571 C C . GLN A 1 74 ? 6.329 -17.829 -0.424 1.00 82.12 74 GLN A C 1
ATOM 573 O O . GLN A 1 74 ? 5.601 -18.579 0.225 1.00 82.12 74 GLN A O 1
ATOM 578 N N . GLU A 1 75 ? 7.632 -17.699 -0.154 1.00 82.44 75 GLU A N 1
ATOM 579 C CA . GLU A 1 75 ? 8.300 -18.448 0.922 1.00 82.44 75 GLU A CA 1
ATOM 580 C C . GLU A 1 75 ? 7.821 -18.019 2.317 1.00 82.44 75 GLU A C 1
ATOM 582 O O . GLU A 1 75 ? 7.734 -18.839 3.231 1.00 82.44 75 GLU A O 1
ATOM 587 N N . GLN A 1 76 ? 7.480 -16.740 2.492 1.00 79.94 76 GLN A N 1
ATOM 588 C CA . GLN A 1 76 ? 6.978 -16.210 3.761 1.00 79.94 76 GLN A CA 1
ATOM 589 C C . GLN A 1 76 ? 5.495 -16.527 4.010 1.00 79.94 76 GLN A C 1
ATOM 591 O O . GLN A 1 76 ? 5.052 -16.446 5.162 1.00 79.94 76 GLN A O 1
ATOM 596 N N . GLY A 1 77 ? 4.741 -16.874 2.968 1.00 86.19 77 GLY A N 1
ATOM 597 C CA . GLY A 1 77 ? 3.311 -17.165 2.997 1.00 86.19 77 GLY A CA 1
ATOM 598 C C . GLY A 1 77 ? 2.489 -16.078 2.307 1.00 86.19 77 GLY A C 1
ATOM 599 O O . GLY A 1 77 ? 2.254 -15.013 2.876 1.00 86.19 77 GLY A O 1
ATOM 600 N N . ILE A 1 78 ? 1.986 -16.394 1.111 1.00 86.25 78 ILE A N 1
ATOM 601 C CA . ILE A 1 78 ? 1.195 -15.483 0.267 1.00 86.25 78 ILE A CA 1
ATOM 602 C C . ILE A 1 78 ? -0.082 -14.971 0.951 1.00 86.25 78 ILE A C 1
ATOM 604 O O . ILE A 1 78 ? -0.510 -13.841 0.733 1.00 86.25 78 ILE A O 1
ATOM 608 N N . ASP A 1 79 ? -0.651 -15.762 1.864 1.00 86.56 79 ASP A N 1
ATOM 609 C CA . ASP A 1 79 ? -1.841 -15.393 2.635 1.00 86.56 79 ASP A CA 1
ATOM 610 C C . ASP A 1 79 ? -1.650 -14.104 3.455 1.00 86.56 79 ASP A C 1
ATOM 612 O O . ASP A 1 79 ? -2.629 -13.476 3.850 1.00 86.56 79 ASP A O 1
ATOM 616 N N . LYS A 1 80 ? -0.399 -13.693 3.707 1.00 88.88 80 LYS A N 1
ATOM 617 C CA . LYS A 1 80 ? -0.066 -12.487 4.474 1.00 88.88 80 LYS A CA 1
ATOM 618 C C . LYS A 1 80 ? -0.344 -11.179 3.735 1.00 88.88 80 LYS A C 1
ATOM 620 O O . LYS A 1 80 ? -0.394 -10.146 4.392 1.00 88.88 80 LYS A O 1
ATOM 625 N N . ILE A 1 81 ? -0.491 -11.218 2.410 1.00 89.62 81 ILE A N 1
ATOM 626 C CA . ILE A 1 81 ? -0.717 -10.033 1.567 1.00 89.62 81 ILE A CA 1
ATOM 627 C C . ILE A 1 81 ? -2.119 -10.010 0.944 1.00 89.62 81 ILE A C 1
ATOM 629 O O . ILE A 1 81 ? -2.356 -9.332 -0.052 1.00 89.62 81 ILE A O 1
ATOM 633 N N . ARG A 1 82 ? -3.055 -10.784 1.505 1.00 89.19 82 ARG A N 1
ATOM 634 C CA . ARG A 1 82 ? -4.457 -10.781 1.078 1.00 89.19 82 ARG A CA 1
ATOM 635 C C . ARG A 1 82 ? -5.231 -9.627 1.704 1.00 89.19 82 ARG A C 1
ATOM 637 O O . ARG A 1 82 ? -4.962 -9.239 2.837 1.00 89.19 82 ARG A O 1
ATOM 644 N N . GLY A 1 83 ? -6.249 -9.177 0.975 1.00 91.44 83 GLY A N 1
ATOM 645 C CA . GLY A 1 83 ? -7.133 -8.092 1.390 1.00 91.44 83 GLY A CA 1
ATOM 646 C C . GLY A 1 83 ? -6.677 -6.734 0.872 1.00 91.44 83 GLY A C 1
ATOM 647 O O . GLY A 1 83 ? -5.780 -6.635 0.020 1.00 91.44 83 GLY A O 1
ATOM 648 N N . GLN A 1 84 ? -7.329 -5.691 1.372 1.00 94.75 84 GLN A N 1
ATOM 649 C CA . GLN A 1 84 ? -6.906 -4.326 1.117 1.00 94.75 84 GLN A CA 1
ATOM 650 C C . GLN A 1 84 ? -5.803 -3.936 2.103 1.00 94.75 84 GLN A C 1
ATOM 652 O O . GLN A 1 84 ? -5.626 -4.549 3.160 1.00 94.75 84 GLN A O 1
ATOM 657 N N . PHE A 1 85 ? -5.046 -2.898 1.772 1.00 95.19 85 PHE A N 1
ATOM 658 C CA . PHE A 1 85 ? -4.050 -2.343 2.676 1.00 95.19 85 PHE A CA 1
ATOM 659 C C . PHE A 1 85 ? -4.231 -0.844 2.877 1.00 95.19 85 PHE A C 1
ATOM 661 O O . PHE A 1 85 ? -4.583 -0.099 1.965 1.00 95.19 85 PHE A O 1
ATOM 668 N N . MET A 1 86 ? -3.919 -0.387 4.084 1.00 95.12 86 MET A N 1
ATOM 669 C CA . MET A 1 86 ? -3.775 1.023 4.417 1.00 95.12 86 MET A CA 1
ATOM 670 C C . MET A 1 86 ? -2.294 1.401 4.376 1.00 95.12 86 MET A C 1
A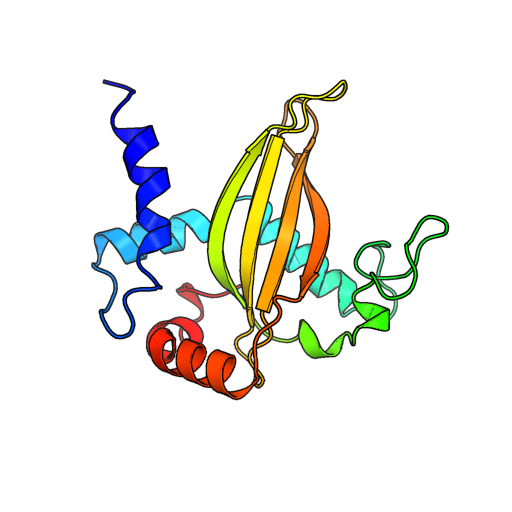TOM 672 O O . MET A 1 86 ? -1.436 0.687 4.904 1.00 95.12 86 MET A O 1
ATOM 676 N N . VAL A 1 87 ? -1.973 2.553 3.787 1.00 94.69 87 VAL A N 1
ATOM 677 C CA . VAL A 1 87 ? -0.615 3.110 3.832 1.00 94.69 87 VAL A CA 1
ATOM 678 C C . VAL A 1 87 ? -0.424 3.850 5.150 1.00 94.69 87 VAL A C 1
ATOM 680 O O . VAL A 1 87 ? -1.150 4.795 5.439 1.00 94.69 87 VAL A O 1
ATOM 683 N N . LEU A 1 88 ? 0.569 3.452 5.938 1.00 89.94 8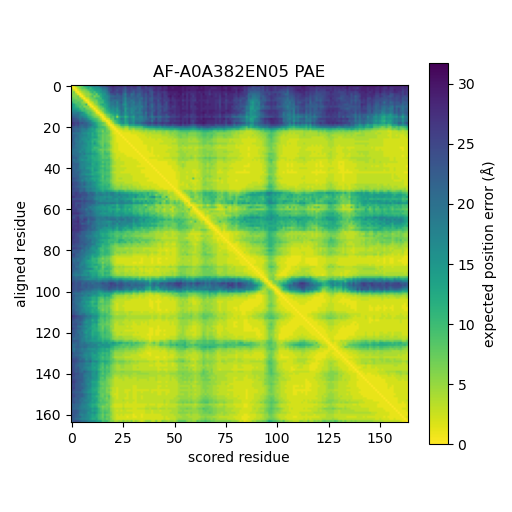8 LEU A N 1
ATOM 684 C CA . LEU A 1 88 ? 0.881 4.059 7.232 1.00 89.94 88 LEU A CA 1
ATOM 685 C C . LEU A 1 88 ? 1.989 5.091 7.160 1.00 89.94 88 LEU A C 1
ATOM 687 O O . LEU A 1 88 ? 2.020 5.996 7.989 1.00 89.94 88 LEU A O 1
ATOM 691 N N . ARG A 1 89 ? 2.945 4.927 6.237 1.00 87.06 89 ARG A N 1
ATOM 692 C CA . ARG A 1 89 ? 4.117 5.802 6.144 1.00 87.06 89 ARG A CA 1
ATOM 693 C C . ARG A 1 89 ? 4.703 5.852 4.744 1.00 87.06 89 ARG A C 1
ATOM 695 O O . ARG A 1 89 ? 4.911 4.809 4.143 1.00 87.06 89 ARG A O 1
ATOM 702 N N . PHE A 1 90 ? 5.090 7.050 4.310 1.00 86.88 90 PHE A N 1
ATOM 703 C CA . PHE A 1 90 ? 6.055 7.254 3.229 1.00 86.88 90 PHE A CA 1
ATOM 704 C C . PHE A 1 90 ? 7.364 7.776 3.823 1.00 86.88 90 PHE A C 1
ATOM 706 O O . PHE A 1 90 ? 7.359 8.752 4.579 1.00 86.88 90 PHE A O 1
ATOM 713 N N . ALA A 1 91 ? 8.484 7.140 3.497 1.00 89.06 91 ALA A N 1
ATOM 714 C CA . ALA A 1 91 ? 9.812 7.596 3.880 1.00 89.06 91 ALA A CA 1
ATOM 715 C C . ALA A 1 91 ? 10.721 7.641 2.639 1.00 89.06 91 ALA A C 1
ATOM 717 O O . ALA A 1 91 ? 11.236 6.596 2.237 1.00 89.06 91 ALA A O 1
ATOM 718 N N . PRO A 1 92 ? 10.924 8.828 2.036 1.00 89.31 92 PRO A N 1
ATOM 719 C CA . PRO A 1 92 ? 11.762 8.959 0.853 1.00 89.31 92 PRO A CA 1
ATOM 720 C C . PRO A 1 92 ? 13.230 8.693 1.186 1.00 89.31 92 PRO A C 1
ATOM 722 O O . PRO A 1 92 ? 13.710 9.047 2.270 1.00 89.31 92 PRO A O 1
ATOM 725 N N . PHE A 1 93 ? 13.958 8.116 0.236 1.00 85.75 93 PHE A N 1
ATOM 726 C CA . PHE A 1 93 ? 15.399 7.913 0.318 1.00 85.75 93 PHE A CA 1
ATOM 727 C C . PHE A 1 93 ? 16.077 8.186 -1.025 1.00 85.75 93 PHE A C 1
ATOM 729 O O . PHE A 1 93 ? 15.484 8.006 -2.083 1.00 85.75 93 PHE A O 1
ATOM 736 N N . ASP A 1 94 ? 17.355 8.555 -0.958 1.00 83.56 94 ASP A N 1
ATOM 737 C CA . ASP A 1 94 ? 18.248 8.651 -2.111 1.00 83.56 94 ASP A CA 1
ATOM 738 C C . ASP A 1 94 ? 19.534 7.878 -1.795 1.00 83.56 94 ASP A C 1
ATOM 740 O O . ASP A 1 94 ? 20.195 8.140 -0.778 1.00 83.56 94 ASP A O 1
ATOM 744 N N . SER A 1 95 ? 19.924 6.922 -2.644 1.00 73.81 95 SER A N 1
ATOM 745 C CA . SER A 1 95 ? 21.212 6.245 -2.490 1.00 73.81 95 SER A CA 1
ATOM 746 C C . SER A 1 95 ? 22.353 7.183 -2.888 1.00 73.81 95 SER A C 1
ATOM 748 O O . SER A 1 95 ? 22.406 7.733 -3.983 1.00 73.81 95 SER A O 1
ATOM 750 N N . LYS A 1 96 ? 23.317 7.356 -1.977 1.00 62.28 96 LYS A N 1
ATOM 751 C CA . LYS A 1 96 ? 24.499 8.214 -2.181 1.00 62.28 96 LYS A CA 1
ATOM 752 C C . LYS A 1 96 ? 25.695 7.491 -2.828 1.00 62.28 96 LYS A C 1
ATOM 754 O O . LYS A 1 96 ? 26.809 8.001 -2.752 1.00 62.28 96 LYS A O 1
ATOM 759 N N . ARG A 1 97 ? 25.504 6.283 -3.372 1.00 55.59 97 ARG A N 1
ATOM 760 C CA . ARG A 1 97 ? 26.570 5.470 -4.001 1.00 55.59 97 ARG A CA 1
ATOM 761 C C . ARG A 1 97 ? 26.496 5.540 -5.533 1.00 55.59 97 ARG A C 1
ATOM 763 O O . ARG A 1 97 ? 25.694 6.298 -6.062 1.00 55.59 97 ARG A O 1
ATOM 770 N N . ASP A 1 98 ? 27.334 4.754 -6.213 1.00 49.19 98 ASP A N 1
ATOM 771 C CA . ASP A 1 98 ? 27.629 4.781 -7.661 1.00 49.19 98 ASP A CA 1
ATOM 772 C C . ASP A 1 98 ? 26.410 4.746 -8.606 1.00 49.19 98 ASP A C 1
ATOM 774 O O . ASP A 1 98 ? 26.520 5.129 -9.768 1.00 49.19 98 ASP A O 1
ATOM 778 N N . LEU A 1 99 ? 25.237 4.350 -8.108 1.00 59.34 99 LEU A N 1
ATOM 779 C CA . LEU A 1 99 ? 23.945 4.556 -8.754 1.00 59.34 99 LEU A CA 1
ATOM 780 C C . LEU A 1 99 ? 23.090 5.420 -7.821 1.00 59.34 99 LEU A C 1
ATOM 782 O O . LEU A 1 99 ? 22.777 4.996 -6.704 1.00 59.34 99 LEU A O 1
ATOM 786 N N . VAL A 1 100 ? 22.732 6.631 -8.262 1.00 63.53 100 VAL A N 1
ATOM 787 C CA . VAL A 1 100 ? 21.752 7.478 -7.567 1.00 63.53 100 VAL A CA 1
ATOM 788 C C . VAL A 1 100 ? 20.374 6.900 -7.860 1.00 63.53 100 VAL A C 1
ATOM 790 O O . VAL A 1 100 ? 19.811 7.114 -8.930 1.00 63.53 100 VAL A O 1
ATOM 793 N N . VAL A 1 101 ? 19.863 6.124 -6.915 1.00 75.19 101 VAL A N 1
ATOM 794 C CA . VAL A 1 101 ? 18.538 5.519 -6.943 1.00 75.19 101 VAL A CA 1
ATOM 795 C C . VAL A 1 101 ? 17.721 6.218 -5.868 1.00 75.19 101 VAL A C 1
ATOM 797 O O . VAL A 1 101 ? 18.024 6.122 -4.677 1.00 75.19 101 VAL A O 1
ATOM 800 N N . GLY A 1 102 ? 16.723 6.972 -6.317 1.00 85.94 102 GLY A N 1
ATOM 801 C CA . GLY A 1 102 ? 15.724 7.591 -5.456 1.00 85.94 102 GLY A CA 1
ATOM 802 C C . GLY A 1 102 ? 14.509 6.682 -5.323 1.00 85.94 102 GLY A C 1
ATOM 803 O O . GLY A 1 102 ? 14.114 6.015 -6.285 1.00 85.94 102 GLY A O 1
ATOM 804 N N . GLY A 1 103 ? 13.908 6.662 -4.142 1.00 91.38 103 GLY A N 1
ATOM 805 C CA . GLY A 1 103 ? 12.775 5.797 -3.853 1.00 91.38 103 GLY A CA 1
ATOM 806 C C . GLY A 1 103 ? 12.011 6.195 -2.602 1.00 91.38 103 GLY A C 1
ATOM 807 O O . GLY A 1 103 ? 12.339 7.173 -1.932 1.00 91.38 103 GLY A O 1
ATOM 808 N N . ASP A 1 104 ? 10.996 5.402 -2.286 1.00 92.56 104 ASP A N 1
ATOM 809 C CA . ASP A 1 104 ? 10.225 5.483 -1.055 1.00 92.56 104 ASP A CA 1
ATOM 810 C C . ASP A 1 104 ? 10.235 4.127 -0.345 1.00 92.56 104 ASP A C 1
ATOM 812 O O . ASP A 1 104 ? 10.061 3.073 -0.957 1.00 92.56 104 ASP A O 1
ATOM 816 N N . LEU A 1 105 ? 10.401 4.164 0.975 1.00 92.81 105 LEU A N 1
ATOM 817 C CA . LEU A 1 105 ? 10.010 3.075 1.859 1.00 92.81 105 LEU A CA 1
ATOM 818 C C . LEU A 1 105 ? 8.565 3.331 2.287 1.00 92.81 105 LEU A C 1
ATOM 820 O O . LEU A 1 105 ? 8.282 4.317 2.978 1.00 92.81 105 LEU A O 1
ATOM 824 N N . ILE A 1 106 ? 7.656 2.465 1.853 1.00 94.81 106 ILE A N 1
ATOM 825 C CA . ILE A 1 106 ? 6.218 2.600 2.077 1.00 94.81 106 ILE A CA 1
ATOM 826 C C . ILE A 1 106 ? 5.784 1.538 3.077 1.00 94.81 106 ILE A C 1
ATOM 828 O O . ILE A 1 106 ? 5.843 0.348 2.791 1.00 94.81 106 ILE A O 1
ATOM 832 N N . MET A 1 107 ? 5.367 1.958 4.267 1.00 95.25 107 MET A N 1
ATOM 833 C CA . MET A 1 107 ? 4.844 1.037 5.272 1.00 95.25 107 MET A CA 1
ATOM 834 C C . MET A 1 107 ? 3.347 0.854 5.061 1.00 95.25 107 MET A C 1
ATOM 836 O O . MET A 1 107 ? 2.619 1.846 5.020 1.00 95.25 107 MET A O 1
ATOM 840 N N . VAL A 1 108 ? 2.900 -0.394 4.971 1.00 95.44 108 VAL A N 1
ATOM 841 C CA . VAL A 1 108 ? 1.493 -0.765 4.796 1.00 95.44 108 VAL A CA 1
ATOM 842 C C . VAL A 1 108 ? 1.045 -1.733 5.887 1.00 95.44 108 VAL A C 1
ATOM 844 O O . VAL A 1 108 ? 1.861 -2.490 6.420 1.00 95.44 108 VAL A O 1
ATOM 847 N N . ILE A 1 109 ? -0.246 -1.705 6.205 1.00 94.88 109 ILE A N 1
ATOM 848 C CA . ILE A 1 109 ? -0.934 -2.678 7.061 1.00 94.88 109 ILE A CA 1
ATOM 849 C C . ILE A 1 109 ? -2.134 -3.239 6.299 1.00 94.88 109 ILE A C 1
ATOM 851 O O . ILE A 1 109 ? -2.883 -2.477 5.691 1.00 94.88 109 ILE A O 1
ATOM 855 N N . PHE A 1 110 ? -2.297 -4.558 6.307 1.00 95.31 110 PHE A N 1
ATOM 856 C CA . PHE A 1 110 ? -3.433 -5.226 5.673 1.00 95.31 110 PHE A CA 1
ATOM 857 C C . PHE A 1 110 ? -4.663 -5.205 6.582 1.00 95.31 110 PHE A C 1
ATOM 859 O O . PHE A 1 110 ? -4.534 -5.310 7.800 1.00 95.31 110 PHE A O 1
ATOM 866 N N . ASP A 1 111 ? -5.844 -5.094 5.981 1.00 93.50 111 ASP A N 1
ATOM 867 C CA . ASP A 1 111 ? -7.154 -4.992 6.641 1.00 93.50 111 ASP A CA 1
ATOM 868 C C . ASP A 1 111 ? -7.643 -6.298 7.294 1.00 93.50 111 ASP A C 1
ATOM 870 O O . ASP A 1 111 ? -8.598 -6.303 8.071 1.00 93.50 111 ASP A O 1
ATOM 874 N N . THR A 1 112 ? -6.980 -7.415 6.998 1.00 92.25 112 THR A N 1
ATOM 875 C CA . THR A 1 112 ? -7.418 -8.749 7.401 1.00 92.25 112 THR A CA 1
ATOM 876 C C . THR A 1 112 ? -6.542 -9.292 8.538 1.0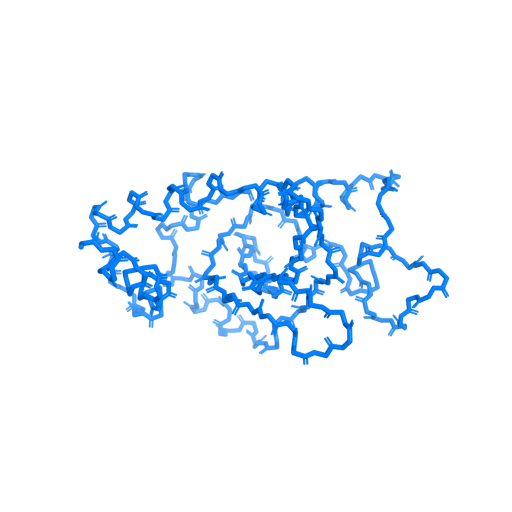0 92.25 112 THR A C 1
ATOM 878 O O . THR A 1 112 ? -5.310 -9.288 8.419 1.00 92.25 112 THR A O 1
ATOM 881 N N . PRO A 1 113 ? -7.126 -9.825 9.636 1.00 91.38 113 PRO A N 1
ATOM 882 C CA . PRO A 1 113 ? -6.371 -10.487 10.695 1.00 91.38 113 PRO A CA 1
ATOM 883 C C . PRO A 1 113 ? -5.413 -11.562 10.149 1.00 91.38 113 PRO A C 1
ATOM 885 O O . PRO A 1 113 ? -5.810 -12.364 9.303 1.00 91.38 113 PRO A O 1
ATOM 888 N N . PRO A 1 114 ? -4.165 -11.642 10.646 1.00 93.31 114 PRO A N 1
ATOM 889 C CA . PRO A 1 114 ? -3.619 -10.953 11.819 1.00 93.31 114 PRO A CA 1
ATOM 890 C C . PRO A 1 114 ? -2.963 -9.589 11.504 1.00 93.31 114 PRO A C 1
ATOM 892 O O . PRO A 1 114 ? -1.946 -9.251 12.112 1.00 93.31 114 PRO A O 1
ATOM 895 N N . TYR A 1 115 ? -3.503 -8.829 10.545 1.00 93.50 115 TYR A N 1
ATOM 896 C CA . TYR A 1 115 ? -3.110 -7.456 10.200 1.00 93.50 115 TYR A CA 1
ATOM 897 C C . TYR A 1 115 ? -1.622 -7.340 9.885 1.00 93.50 115 TYR A C 1
ATOM 899 O O . TYR A 1 115 ? -0.858 -6.632 10.544 1.00 93.50 115 TYR A O 1
ATOM 907 N N . TRP A 1 116 ? -1.165 -8.146 8.926 1.00 94.44 116 TRP A N 1
ATOM 908 C CA . TRP A 1 116 ? 0.240 -8.155 8.543 1.00 94.44 116 TRP A CA 1
ATOM 909 C C . TRP A 1 116 ? 0.698 -6.778 8.078 1.00 94.44 116 TRP A C 1
ATOM 911 O O . TRP A 1 116 ? -0.047 -6.019 7.463 1.00 94.44 116 TRP A O 1
ATOM 921 N N . MET A 1 117 ? 1.952 -6.474 8.392 1.00 93.69 117 MET A N 1
ATOM 922 C CA . MET A 1 117 ? 2.573 -5.204 8.072 1.00 93.69 117 MET A CA 1
ATOM 923 C C . MET A 1 117 ? 3.836 -5.439 7.276 1.00 93.69 117 MET A C 1
ATOM 925 O O . MET A 1 117 ? 4.633 -6.323 7.602 1.00 93.69 117 MET A O 1
ATOM 929 N N . PHE A 1 118 ? 4.037 -4.597 6.273 1.00 93.06 118 PHE A N 1
ATOM 930 C CA . PHE A 1 118 ? 5.199 -4.674 5.411 1.00 93.06 118 PHE A CA 1
ATOM 931 C C . PHE A 1 118 ? 5.764 -3.290 5.142 1.00 93.06 118 PHE A C 1
ATOM 933 O O . PHE A 1 118 ? 5.039 -2.301 5.067 1.00 93.06 118 PHE A O 1
ATOM 940 N N . THR A 1 119 ? 7.081 -3.231 4.998 1.00 94.31 119 THR A N 1
ATOM 941 C CA . THR A 1 119 ? 7.764 -2.108 4.367 1.00 94.31 119 THR A CA 1
ATOM 942 C C . THR A 1 119 ? 8.056 -2.496 2.928 1.00 94.31 119 THR A C 1
ATOM 944 O O . THR A 1 119 ? 8.821 -3.425 2.668 1.00 94.31 119 THR A O 1
ATOM 947 N N . VAL A 1 120 ? 7.435 -1.782 2.002 1.00 93.50 120 VAL A N 1
ATOM 948 C CA . VAL A 1 120 ? 7.639 -1.929 0.568 1.00 93.50 120 VAL A CA 1
ATOM 949 C C . VAL A 1 120 ? 8.722 -0.956 0.126 1.00 93.50 120 VAL A C 1
ATOM 951 O O . VAL A 1 120 ? 8.619 0.246 0.371 1.00 93.50 120 VAL A O 1
ATOM 954 N N . THR A 1 121 ? 9.750 -1.466 -0.541 1.00 92.81 121 THR A N 1
ATOM 955 C CA . THR A 1 121 ? 10.779 -0.634 -1.167 1.00 92.81 121 THR A CA 1
ATOM 956 C C . THR A 1 121 ? 10.369 -0.348 -2.603 1.00 92.81 121 THR A C 1
ATOM 958 O O . THR A 1 121 ? 10.343 -1.262 -3.428 1.00 92.81 121 THR A O 1
ATOM 961 N N . VAL A 1 122 ? 10.075 0.916 -2.906 1.00 93.19 122 VAL A N 1
ATOM 962 C CA . VAL A 1 122 ? 9.760 1.384 -4.260 1.00 93.19 122 VAL A CA 1
ATOM 963 C C . VAL A 1 122 ? 10.893 2.266 -4.753 1.00 93.19 122 VAL A C 1
ATOM 965 O O . VAL A 1 122 ? 11.277 3.211 -4.070 1.00 93.19 122 VAL A O 1
ATOM 968 N N . VAL A 1 123 ? 11.419 1.987 -5.941 1.00 92.38 123 VAL A N 1
ATOM 969 C CA . VAL A 1 123 ? 12.389 2.859 -6.615 1.00 92.38 123 VAL A CA 1
ATOM 970 C C . VAL A 1 123 ? 11.776 3.492 -7.847 1.00 92.38 123 VAL A C 1
ATOM 972 O O . VAL A 1 123 ? 10.892 2.914 -8.471 1.00 92.38 123 VAL A O 1
ATOM 975 N N . TYR A 1 124 ? 12.263 4.670 -8.218 1.00 91.50 124 TYR A N 1
ATOM 976 C CA . TYR A 1 124 ? 11.789 5.379 -9.399 1.00 91.50 124 TYR A CA 1
ATOM 977 C C . TYR A 1 124 ? 12.829 5.303 -10.518 1.00 91.50 124 TYR A C 1
ATOM 979 O O . TYR A 1 124 ? 13.928 5.843 -10.384 1.00 91.50 124 TYR A O 1
ATOM 987 N N . GLN A 1 125 ? 12.487 4.638 -11.624 1.00 85.44 125 GLN A N 1
ATOM 988 C CA . GLN A 1 125 ? 13.381 4.450 -12.767 1.00 85.44 125 GLN A CA 1
ATOM 989 C C . GLN A 1 125 ? 13.032 5.385 -13.935 1.00 85.44 125 GLN A C 1
ATOM 991 O O . GLN A 1 125 ? 11.866 5.632 -14.241 1.00 85.44 125 GLN A O 1
ATOM 996 N N . GLY A 1 126 ? 14.071 5.867 -14.622 1.00 81.69 126 GLY A N 1
ATOM 997 C CA . GLY A 1 126 ? 13.942 6.681 -15.831 1.00 81.69 126 GLY A CA 1
ATOM 998 C C . GLY A 1 126 ? 13.506 8.125 -15.566 1.00 81.69 126 GLY A C 1
ATOM 999 O O . GLY A 1 126 ? 13.243 8.529 -14.434 1.00 81.69 126 GLY A O 1
ATOM 1000 N N . GLU A 1 127 ? 13.438 8.922 -16.633 1.00 80.25 127 GLU A N 1
ATOM 1001 C CA . GLU A 1 127 ? 13.019 10.331 -16.552 1.00 80.25 127 GLU A CA 1
ATOM 1002 C C . GLU A 1 127 ? 11.552 10.477 -16.125 1.00 80.25 127 GLU A C 1
ATOM 1004 O O . GLU A 1 127 ? 11.195 11.425 -15.425 1.00 80.25 127 GLU A O 1
ATOM 1009 N N . GLU A 1 128 ? 10.721 9.496 -16.483 1.00 84.56 128 GLU A N 1
ATOM 1010 C CA . GLU A 1 128 ? 9.297 9.432 -16.142 1.00 84.56 128 GLU A CA 1
ATOM 1011 C C . GLU A 1 128 ? 9.037 9.011 -14.688 1.00 84.56 128 GLU A C 1
ATOM 1013 O O . GLU A 1 128 ? 7.894 9.057 -14.237 1.00 84.56 128 GLU A O 1
ATOM 1018 N N . LYS A 1 129 ? 10.086 8.650 -13.930 1.00 86.81 129 LYS A N 1
ATOM 1019 C CA . LYS A 1 129 ? 9.995 8.186 -12.536 1.00 86.81 129 LYS A CA 1
ATOM 1020 C C . LYS A 1 129 ? 8.997 7.039 -12.372 1.00 86.81 129 LYS A C 1
ATOM 1022 O O . LYS A 1 129 ? 8.119 7.083 -11.510 1.00 86.81 129 LYS A O 1
ATOM 1027 N N . ILE A 1 130 ? 9.148 6.009 -13.196 1.00 89.44 130 ILE A N 1
ATOM 1028 C CA . ILE A 1 130 ? 8.298 4.821 -13.153 1.00 89.44 130 ILE A CA 1
ATOM 1029 C C . ILE A 1 130 ? 8.585 4.076 -11.837 1.00 89.44 130 ILE A C 1
ATOM 1031 O O . ILE A 1 130 ? 9.750 3.747 -11.593 1.00 89.44 130 ILE A O 1
ATOM 1035 N N . PRO A 1 131 ? 7.582 3.848 -10.969 1.00 92.50 131 PRO A N 1
ATOM 1036 C CA . PRO A 1 131 ? 7.765 3.104 -9.726 1.00 92.50 131 PRO A CA 1
ATOM 1037 C C . PRO A 1 131 ? 8.025 1.619 -10.008 1.00 92.50 131 PRO A C 1
ATOM 1039 O O . PRO A 1 131 ? 7.343 0.999 -10.818 1.00 92.50 131 PRO A O 1
ATOM 1042 N N . ILE A 1 132 ? 8.997 1.038 -9.309 1.00 90.44 132 ILE A N 1
ATOM 1043 C CA . ILE A 1 132 ? 9.339 -0.384 -9.385 1.00 90.44 132 ILE A CA 1
ATOM 1044 C C . ILE A 1 132 ? 9.474 -0.923 -7.969 1.00 90.44 132 ILE A C 1
ATOM 1046 O O . ILE A 1 132 ? 10.193 -0.353 -7.145 1.00 90.44 132 ILE A O 1
ATOM 1050 N N . ILE A 1 133 ? 8.795 -2.035 -7.693 1.00 90.69 133 ILE A N 1
ATOM 1051 C CA . ILE A 1 133 ? 8.881 -2.721 -6.406 1.00 90.69 133 ILE A CA 1
ATOM 1052 C C . ILE A 1 133 ? 10.182 -3.520 -6.361 1.00 90.69 133 ILE A C 1
ATOM 1054 O O . ILE A 1 133 ? 10.404 -4.420 -7.165 1.00 90.69 133 ILE A O 1
ATOM 1058 N N . TRP A 1 134 ? 11.054 -3.183 -5.417 1.00 88.62 134 TRP A N 1
ATOM 1059 C CA . TRP A 1 134 ? 12.328 -3.871 -5.195 1.00 88.62 134 TRP A CA 1
ATOM 1060 C C . TRP A 1 134 ? 12.307 -4.813 -4.001 1.00 88.62 134 TRP A C 1
ATOM 1062 O O . TRP A 1 134 ? 13.177 -5.671 -3.884 1.00 88.62 134 TRP A O 1
ATOM 1072 N N . GLY A 1 135 ? 11.347 -4.661 -3.095 1.00 87.88 135 GLY A N 1
ATOM 1073 C CA . GLY A 1 135 ? 11.302 -5.492 -1.905 1.00 87.88 135 GLY A CA 1
ATOM 1074 C C . GLY A 1 135 ? 10.005 -5.352 -1.138 1.00 87.88 135 GLY A C 1
ATOM 1075 O O . GLY A 1 135 ? 9.377 -4.292 -1.139 1.00 87.88 135 GLY A O 1
ATOM 1076 N N . PHE A 1 136 ? 9.643 -6.440 -0.469 1.00 88.56 136 PHE A N 1
ATOM 1077 C CA . PHE A 1 136 ? 8.498 -6.535 0.420 1.00 88.56 136 PHE A CA 1
ATOM 1078 C C . PHE A 1 136 ? 8.998 -7.136 1.736 1.00 88.56 136 PHE A C 1
ATOM 1080 O O . PHE A 1 136 ? 9.279 -8.330 1.824 1.00 88.56 136 PHE A O 1
ATOM 1087 N N . HIS A 1 137 ? 9.208 -6.290 2.741 1.00 88.62 137 HIS A N 1
ATOM 1088 C CA . HIS A 1 137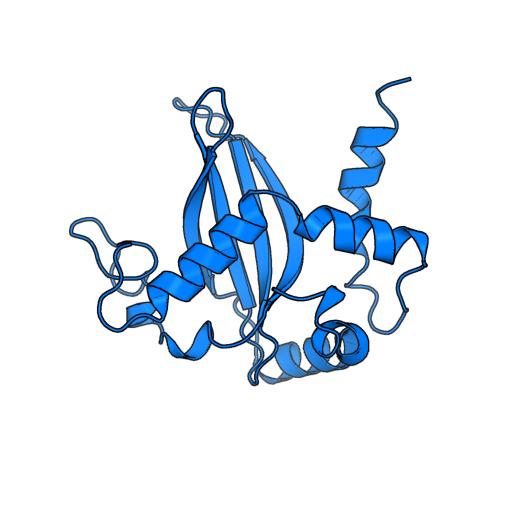 ? 9.886 -6.683 3.975 1.00 88.62 137 HIS A CA 1
ATOM 1089 C C . HIS A 1 137 ? 8.883 -6.753 5.126 1.00 88.62 137 HIS A C 1
ATOM 1091 O O . HIS A 1 137 ? 8.287 -5.720 5.449 1.00 88.62 137 HIS A O 1
ATOM 1097 N N . PRO A 1 138 ? 8.669 -7.922 5.754 1.00 89.31 138 PRO A N 1
ATOM 1098 C CA . PRO A 1 138 ? 7.755 -8.027 6.882 1.00 89.31 138 PRO A CA 1
ATOM 1099 C C . PRO A 1 138 ? 8.257 -7.156 8.033 1.00 89.31 138 PRO A C 1
ATOM 1101 O O . PRO A 1 138 ? 9.442 -7.151 8.366 1.00 89.31 138 PRO A O 1
ATOM 1104 N N . VAL A 1 139 ? 7.348 -6.411 8.655 1.00 90.31 139 VAL A N 1
ATOM 1105 C CA . VAL A 1 139 ? 7.665 -5.659 9.869 1.00 90.31 139 VAL A CA 1
ATOM 1106 C C . VAL A 1 1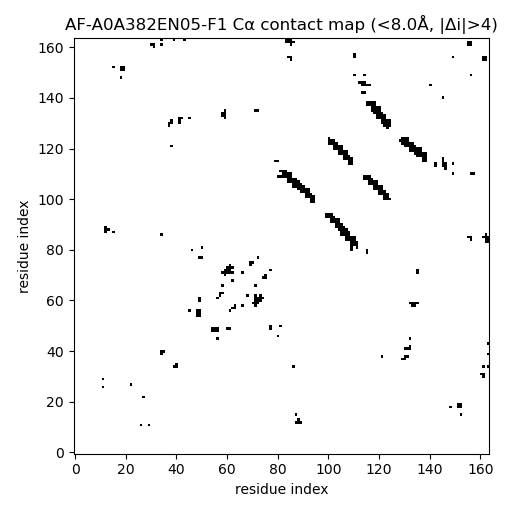39 ? 7.598 -6.618 11.054 1.00 90.31 139 VAL A C 1
ATOM 1108 O O . VAL A 1 139 ? 6.553 -7.211 11.325 1.00 90.31 139 VAL A O 1
ATOM 1111 N N . GLU A 1 140 ? 8.708 -6.764 11.777 1.00 89.44 140 GLU A N 1
ATOM 1112 C CA . GLU A 1 140 ? 8.749 -7.577 12.993 1.00 89.44 140 GLU A CA 1
ATOM 1113 C C . GLU A 1 140 ? 7.901 -6.936 14.097 1.00 89.44 140 GLU A C 1
ATOM 1115 O O . GLU A 1 140 ? 8.278 -5.948 14.730 1.00 89.44 140 GLU A O 1
ATOM 1120 N N . MET A 1 141 ? 6.722 -7.512 14.327 1.00 89.56 141 MET A N 1
ATOM 1121 C CA . MET A 1 141 ? 5.779 -7.067 15.343 1.00 89.56 141 MET A CA 1
ATOM 1122 C C . MET A 1 141 ? 4.955 -8.254 15.851 1.00 89.56 141 MET A C 1
ATOM 1124 O O . MET A 1 141 ? 4.543 -9.117 15.072 1.00 89.56 141 MET A O 1
ATOM 1128 N N . SER A 1 142 ? 4.702 -8.308 17.163 1.00 92.56 142 SER A N 1
ATOM 1129 C CA . SER A 1 142 ? 3.851 -9.359 17.732 1.00 92.56 142 SER A CA 1
ATOM 1130 C C . SER A 1 142 ? 2.411 -9.226 17.230 1.00 92.56 142 SER A C 1
ATOM 1132 O O . SER A 1 142 ? 1.975 -8.148 16.823 1.00 92.56 142 SER A O 1
ATOM 1134 N N . THR A 1 143 ? 1.661 -10.326 17.234 1.00 93.56 143 THR A N 1
ATOM 1135 C CA . THR A 1 143 ? 0.253 -10.324 16.810 1.00 93.56 143 THR A CA 1
ATOM 1136 C C . THR A 1 143 ? -0.592 -9.382 17.668 1.00 93.56 143 THR A C 1
ATOM 1138 O O . THR A 1 143 ? -1.432 -8.672 17.133 1.00 93.56 143 THR A O 1
ATOM 1141 N N . GLU A 1 144 ? -0.323 -9.307 18.972 1.00 94.19 144 GLU A N 1
ATOM 1142 C CA . GLU A 1 144 ? -1.046 -8.438 19.907 1.00 94.19 144 GLU A CA 1
ATOM 1143 C C . GLU A 1 144 ? -0.834 -6.958 19.577 1.00 94.19 144 GLU A C 1
ATOM 1145 O O . GLU A 1 144 ? -1.790 -6.195 19.556 1.00 94.19 144 GLU A O 1
ATOM 1150 N N . LYS A 1 145 ? 0.402 -6.559 19.252 1.00 91.69 145 LYS A N 1
ATOM 1151 C CA . LYS A 1 145 ? 0.709 -5.173 18.864 1.00 91.69 145 LYS A CA 1
ATOM 1152 C C . LYS A 1 145 ? 0.108 -4.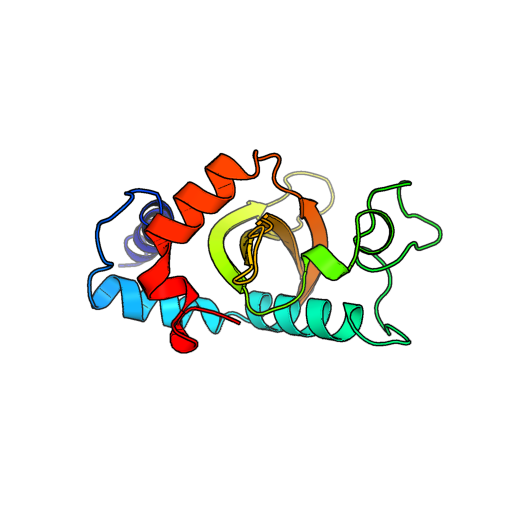794 17.514 1.00 91.69 145 LYS A C 1
ATOM 1154 O O . LYS A 1 145 ? -0.298 -3.653 17.325 1.00 91.69 145 LYS A O 1
ATOM 1159 N N . ARG A 1 146 ? 0.053 -5.744 16.575 1.00 92.00 146 ARG A N 1
ATOM 1160 C CA . ARG A 1 146 ? -0.629 -5.538 15.289 1.00 92.00 146 ARG A CA 1
ATOM 1161 C C . ARG A 1 146 ? -2.128 -5.361 15.485 1.00 92.00 146 ARG A C 1
ATOM 1163 O O . ARG A 1 146 ? -2.705 -4.482 14.861 1.00 92.00 146 ARG A O 1
ATOM 1170 N N . GLN A 1 147 ? -2.728 -6.149 16.378 1.00 94.00 147 GLN A N 1
ATOM 1171 C CA . GLN A 1 147 ? -4.131 -5.998 16.751 1.00 94.00 147 GLN A CA 1
ATOM 1172 C C . GLN A 1 147 ? -4.395 -4.637 17.402 1.00 94.00 147 GLN A C 1
ATOM 1174 O O . GLN A 1 147 ? -5.302 -3.945 16.969 1.00 94.00 147 GLN A O 1
ATOM 1179 N N . GLU A 1 148 ? -3.581 -4.229 18.379 1.00 91.19 148 GLU A N 1
ATOM 1180 C CA . GLU A 1 148 ? -3.709 -2.923 19.047 1.00 91.19 148 GLU A CA 1
ATOM 1181 C C . GLU A 1 148 ? -3.663 -1.768 18.033 1.00 91.19 148 GLU A C 1
ATOM 1183 O O . GLU A 1 148 ? -4.537 -0.905 18.029 1.00 91.19 148 GLU A O 1
ATOM 1188 N N . LEU A 1 149 ? -2.707 -1.806 17.098 1.00 90.94 149 LEU A N 1
ATOM 1189 C CA . LEU A 1 149 ? -2.623 -0.816 16.026 1.00 90.94 149 LEU A CA 1
ATOM 1190 C C . LEU A 1 149 ? -3.838 -0.862 15.083 1.00 90.94 149 LEU A C 1
ATOM 1192 O O . LEU A 1 149 ? -4.322 0.184 14.657 1.00 90.94 149 LEU A O 1
ATOM 1196 N N . ALA A 1 150 ? -4.326 -2.053 14.732 1.00 91.94 150 ALA A N 1
ATOM 1197 C CA . ALA A 1 150 ? -5.506 -2.198 13.885 1.00 91.94 150 ALA A CA 1
ATOM 1198 C C . ALA A 1 150 ? -6.775 -1.669 14.573 1.00 91.94 150 ALA A C 1
ATOM 1200 O O . ALA A 1 150 ? -7.600 -1.030 13.922 1.00 91.94 150 ALA A O 1
ATOM 1201 N N . ASP A 1 151 ? -6.905 -1.871 15.884 1.00 91.56 151 ASP A N 1
ATOM 1202 C CA . ASP A 1 151 ? -8.016 -1.354 16.683 1.00 91.56 151 ASP A CA 1
ATOM 1203 C C . ASP A 1 151 ? -7.997 0.185 16.705 1.00 91.56 151 ASP A C 1
ATOM 1205 O O . ASP A 1 151 ? -9.027 0.821 16.448 1.00 91.56 151 ASP A O 1
ATOM 1209 N N . ASP A 1 152 ? -6.817 0.787 16.898 1.00 88.69 152 ASP A N 1
ATOM 1210 C CA . ASP A 1 152 ? -6.612 2.242 16.847 1.00 88.69 152 ASP A CA 1
ATOM 1211 C C . ASP A 1 152 ? -6.936 2.846 15.472 1.00 88.69 152 ASP A C 1
ATOM 1213 O O . ASP A 1 152 ? -7.380 3.993 15.372 1.00 88.69 152 ASP A O 1
ATOM 1217 N N . LEU A 1 153 ? -6.725 2.075 14.403 1.00 89.88 153 LEU A N 1
ATOM 1218 C CA . LEU A 1 153 ? -6.970 2.478 13.017 1.00 89.88 153 LEU A CA 1
ATOM 1219 C C . LEU A 1 153 ? -8.316 1.992 12.471 1.00 89.88 153 LEU A C 1
ATOM 1221 O O . LEU A 1 153 ? -8.607 2.218 11.298 1.00 89.88 153 LEU A O 1
ATOM 1225 N N . SER A 1 154 ? -9.150 1.352 13.290 1.00 90.38 154 SER A N 1
ATOM 1226 C CA . SER A 1 154 ? -10.341 0.619 12.838 1.00 90.38 154 SER A CA 1
ATOM 1227 C C . SER A 1 154 ? -11.325 1.460 12.020 1.00 90.38 154 SER A C 1
ATOM 1229 O O . SER A 1 154 ? -11.926 0.952 11.077 1.00 90.38 154 SER A O 1
ATOM 1231 N N . VAL A 1 155 ? -11.477 2.751 12.328 1.00 89.19 155 VAL A N 1
ATOM 1232 C CA . VAL A 1 155 ? -12.339 3.663 11.551 1.00 89.19 155 VAL A CA 1
ATOM 1233 C C . VAL A 1 155 ? -11.833 3.834 10.115 1.00 89.19 155 VAL A C 1
ATOM 1235 O O . VAL A 1 155 ? -12.642 3.958 9.203 1.00 89.19 155 VAL A O 1
ATOM 1238 N N . TYR A 1 156 ? -10.515 3.805 9.909 1.00 91.25 156 TYR A N 1
ATOM 1239 C CA . TYR A 1 156 ? -9.883 3.967 8.600 1.00 91.25 156 TYR A CA 1
ATOM 1240 C C . TYR A 1 156 ? -9.707 2.638 7.871 1.00 91.25 156 TYR A C 1
ATOM 1242 O O . TYR A 1 156 ? -9.971 2.565 6.680 1.00 91.25 156 TYR A O 1
ATOM 1250 N N . LEU A 1 157 ? -9.313 1.575 8.578 1.00 90.75 157 LEU A N 1
ATOM 1251 C CA . LEU A 1 157 ? -9.132 0.247 7.980 1.00 90.75 157 LEU A CA 1
ATOM 1252 C C . LEU A 1 157 ? -10.430 -0.353 7.434 1.00 90.75 157 LEU A C 1
ATOM 1254 O O . LEU A 1 157 ? -10.376 -1.167 6.523 1.00 90.75 157 LEU A O 1
ATOM 1258 N N . ASN A 1 158 ? -11.580 0.046 7.981 1.00 89.56 158 ASN A N 1
ATOM 1259 C CA . ASN A 1 158 ? -12.894 -0.417 7.531 1.00 89.56 158 ASN A CA 1
ATOM 1260 C C . ASN A 1 158 ? -13.557 0.520 6.500 1.00 89.56 158 ASN A C 1
ATOM 1262 O O . ASN A 1 158 ? -14.722 0.311 6.158 1.00 89.56 158 ASN A O 1
ATOM 1266 N N . ASP A 1 159 ? -12.869 1.572 6.044 1.00 91.88 159 ASP A N 1
ATOM 1267 C CA . ASP A 1 159 ? -13.361 2.504 5.027 1.00 91.88 159 ASP A CA 1
ATOM 1268 C C . ASP A 1 159 ? -12.527 2.360 3.746 1.00 91.88 159 ASP A C 1
ATOM 1270 O O . ASP A 1 159 ? -11.375 2.794 3.695 1.00 91.88 159 ASP A O 1
ATOM 1274 N N . ASP A 1 160 ? -13.153 1.825 2.689 1.00 93.50 160 ASP A N 1
ATOM 1275 C CA . ASP A 1 160 ? -12.549 1.594 1.364 1.00 93.50 160 ASP A CA 1
ATOM 1276 C C . ASP A 1 160 ? -11.877 2.848 0.763 1.00 93.50 160 ASP A C 1
ATOM 1278 O O . ASP A 1 160 ? -11.031 2.768 -0.127 1.00 93.50 160 ASP A O 1
ATOM 1282 N N . SER A 1 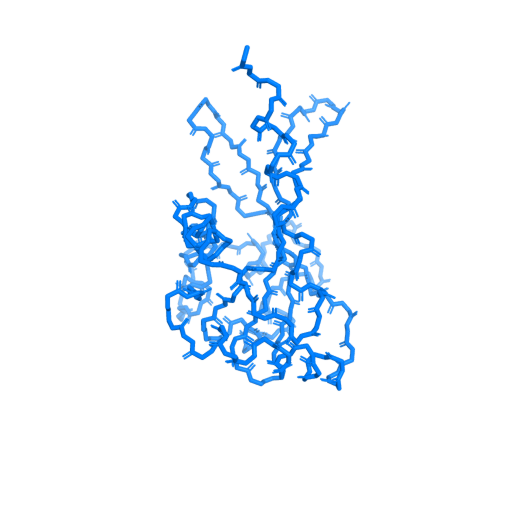161 ? -12.248 4.051 1.216 1.00 93.00 161 SER A N 1
ATOM 1283 C CA . SER A 1 161 ? -11.623 5.288 0.750 1.00 93.00 161 SER A CA 1
ATOM 1284 C C . SER A 1 161 ? -10.221 5.533 1.324 1.00 93.00 161 SER A C 1
ATOM 1286 O O . SER A 1 161 ? -9.505 6.391 0.796 1.00 93.00 161 SER A O 1
ATOM 1288 N N . PHE A 1 162 ? -9.813 4.795 2.361 1.00 92.81 162 PHE A N 1
ATOM 1289 C CA . PHE A 1 162 ? -8.494 4.869 3.007 1.00 92.81 162 PHE A CA 1
ATOM 1290 C C . PHE A 1 162 ? -7.580 3.680 2.687 1.00 92.81 162 PHE A C 1
ATOM 1292 O O . PHE A 1 162 ? -6.402 3.688 3.049 1.00 92.81 162 PHE A O 1
ATOM 1299 N N . THR A 1 163 ? -8.092 2.683 1.986 1.00 93.00 163 THR A N 1
ATOM 1300 C CA . THR A 1 163 ? -7.400 1.430 1.695 1.00 93.00 163 THR A CA 1
ATOM 1301 C C . THR A 1 163 ? -7.284 1.207 0.188 1.00 93.00 163 THR A C 1
ATOM 1303 O O . THR A 1 163 ? -7.849 1.950 -0.624 1.00 93.00 163 THR A O 1
ATOM 1306 N N . ARG A 1 164 ? -6.456 0.241 -0.208 1.00 92.12 164 ARG A N 1
ATOM 1307 C CA . ARG A 1 164 ? -6.233 -0.145 -1.604 1.00 92.12 164 ARG A CA 1
ATOM 1308 C C . ARG A 1 164 ? -6.185 -1.651 -1.766 1.00 92.12 164 ARG A C 1
ATOM 1310 O O . ARG A 1 164 ? -5.524 -2.339 -0.958 1.00 92.12 164 ARG A O 1
#

Secondary structure (DSSP, 8-state):
--SHHHHHHHHGGGSTTSTTPPPPHHHHHHHHHHHTSHHHHHHHHHHHHHTSSS-S--TTTS--TTPPTT-SHHHH-GGGG-S-EEEEEEEEEE--SSS--EEEEEEEEESSTTT-EEEEEEEEETTTTEEEEEEEEE----HHHHHHHHHHTHHHHT-TTSB-

pLDDT: mean 81.02, std 17.07, range [33.34, 95.44]

Organism: NCBI:txid408172

Radius of gyration: 16.39 Å; Cα contacts (8 Å, |Δi|>4): 238; chains: 1; bounding box: 41×50×36 Å

Nearest PDB structures (foldseek):
  8th5-assembly2_E-3  TM=3.362E-01  e=9.852E-01  Homo sapiens
  8th5-assembly1_F-2  TM=3.373E-01  e=1.551E+00  Homo sapiens
  4fcm-assembly1_B  TM=3.489E-01  e=1.945E+00  Homo sapiens
  8th1-assembly1_B  TM=3.334E-01  e=2.179E+00  Homo sapiens
  8th1-assembly1_A  TM=3.240E-01  e=1.945E+00  Homo sapiens

Mean predicted aligned error: 8.38 Å

Foldseek 3Di:
DPVVVVVVQVPLLVPLVPFQDDDDPVSLVVLLVVCPDLQNVVVVVQLVLLPDPHRPDDPLSHDDPPDDPCFHCVSVDNVLSDAWKFWRDWDWDFDPDPDTWTWTFIWIWHLDPLTWIWTWTWTFDDPVRRTDTPGTGTDDDDSVVSVSSCVSCVVQSPDPSRID

Solvent-accessible surface area (backbone atoms only — not comparable to full-atom values): 9422 Å² total; per-residue (Å²): 142,73,72,68,63,64,56,52,69,71,53,67,51,64,51,81,79,48,71,72,62,80,72,51,74,69,52,47,53,55,49,44,59,56,58,71,35,68,57,48,51,50,50,48,54,50,48,54,37,56,70,41,98,76,44,88,62,49,62,38,38,34,83,44,100,84,53,62,88,73,56,20,39,54,74,70,41,59,78,60,68,48,72,40,32,32,78,60,34,78,44,76,48,69,44,91,55,103,60,78,48,41,33,34,41,35,31,34,35,27,63,41,87,72,30,41,38,33,39,34,35,34,36,43,48,73,96,84,47,47,62,41,71,72,36,63,40,76,54,94,68,55,62,66,60,31,46,52,52,45,62,53,37,39,81,46,63,73,30,74,78,57,40,84

Sequence (164 aa):
MKILYTFFCLLLVSHFAQAGTPLSPEQEVAYKQSLDRPAINTIREYIDDCLNDEPEIGYPCGVTADSEHGASIQEQGIDKIRGQFMVLRFAPFDSKRDLVVGGDLIMVIFDTPPYWMFTVTVVYQGEEKIPIIWGFHPVEMSTEKRQELADDLSVYLNDDSFTR